Protein 7DPX (pdb70)

Nearest PDB structures (foldseek):
  7dpx-assembly1_A  TM=1.010E+00  e=1.966E-24  Homo sapiens
  6j02-assembly2_B  TM=1.003E+00  e=3.803E-20  Mus musculus
  7bzz-assembly2_D  TM=9.741E-01  e=6.476E-16  Mus musculus
  7c00-assembly1_A  TM=9.783E-01  e=1.011E-15  Homo sapiens
  1by2-assembly1_A  TM=9.652E-01  e=9.297E-14  Homo sapiens

Organism: Homo 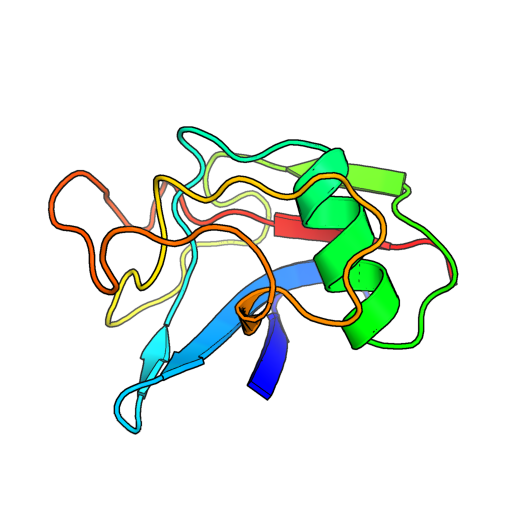sapiens (NCBI:txid9606)

Structure (mmCIF, N/CA/C/O backbone):
data_7DPX
#
_entry.id   7DPX
#
_cell.length_a   37.031
_cell.length_b   57.086
_cell.length_c   62.223
_cell.angle_alpha   90.000
_cell.angle_beta   90.000
_cell.angle_gamma   90.000
#
_symmetry.space_group_name_H-M   'P 21 21 21'
#
loop_
_entity.id
_entity.type
_entity.pdbx_description
1 polymer 'Macrophage scavenger receptor types I and II'
2 non-polymer 'CALCIUM ION'
3 water water
#
loop_
_atom_site.group_PDB
_atom_site.id
_atom_site.type_symbol
_atom_site.label_atom_id
_atom_site.label_alt_id
_atom_site.label_comp_id
_atom_site.label_asym_id
_atom_site.label_entity_id
_atom_site.label_seq_id
_atom_site.pdbx_PDB_ins_code
_atom_site.Cartn_x
_atom_site.Cartn_y
_atom_site.Cartn_z
_atom_site.occupancy
_atom_site.B_iso_or_equiv
_atom_site.auth_seq_id
_atom_site.auth_comp_id
_atom_site.auth_asym_id
_atom_site.auth_atom_id
_atom_site.pdbx_PDB_model_num
ATOM 1 N N . LYS A 1 11 ? 32.452 22.564 27.172 1.00 52.26 2 LYS A N 1
ATOM 2 C CA . LYS A 1 11 ? 32.399 22.408 25.724 1.00 48.25 2 LYS A CA 1
ATOM 3 C C . LYS A 1 11 ? 31.721 23.617 25.084 1.00 43.57 2 LYS A C 1
ATOM 4 O O . LYS A 1 11 ? 31.245 24.537 25.753 1.00 39.06 2 LYS A O 1
ATOM 10 N N . VAL A 1 12 ? 31.649 23.588 23.759 1.00 39.00 3 VAL A N 1
ATOM 11 C CA . VAL A 1 12 ? 31.023 24.667 23.010 1.00 35.23 3 VAL A CA 1
ATOM 12 C C . VAL A 1 12 ? 30.366 24.060 21.778 1.00 30.68 3 VAL A C 1
ATOM 13 O O . VAL A 1 12 ? 30.889 23.115 21.185 1.00 34.73 3 VAL A O 1
ATOM 17 N N . ARG A 1 13 ? 29.200 24.581 21.413 1.00 29.19 4 ARG A N 1
ATOM 18 C CA . ARG A 1 13 ? 28.507 24.128 20.217 1.00 32.89 4 ARG A CA 1
ATOM 19 C C . ARG A 1 13 ? 27.775 25.308 19.594 1.00 28.84 4 ARG A C 1
ATOM 20 O O . ARG A 1 13 ? 27.473 26.299 20.267 1.00 27.40 4 ARG A O 1
ATOM 28 N N . LEU A 1 14 ? 27.482 25.188 18.301 1.00 26.01 5 LEU A N 1
ATOM 29 C CA . LEU A 1 14 ? 26.691 26.171 17.573 1.00 26.40 5 LEU A CA 1
ATOM 30 C C . LEU A 1 14 ? 25.341 25.562 17.219 1.00 27.60 5 LEU A C 1
ATOM 31 O O . LEU A 1 14 ? 25.268 24.409 16.784 1.00 32.58 5 LEU A O 1
ATOM 36 N N . VAL A 1 15 ? 24.276 26.336 17.384 1.00 24.18 6 VAL A N 1
ATOM 37 C CA . VAL A 1 15 ? 22.922 25.825 17.198 1.00 27.55 6 VAL A CA 1
ATOM 38 C C . VAL A 1 15 ? 22.133 26.803 16.349 1.00 24.18 6 VAL A C 1
ATOM 39 O O . VAL A 1 15 ? 22.231 28.020 16.536 1.00 24.72 6 VAL A O 1
ATOM 43 N N . GLY A 1 16 ? 21.323 26.273 15.439 1.00 26.45 7 GLY A N 1
ATOM 44 C CA . GLY A 1 16 ? 20.401 27.093 14.684 1.00 27.27 7 GLY A CA 1
ATOM 45 C C . GLY A 1 16 ? 20.922 27.622 13.366 1.00 29.28 7 GLY A C 1
ATOM 46 O O . GLY A 1 16 ? 20.227 28.419 12.723 1.00 27.45 7 GLY A O 1
ATOM 47 N N . GLY A 1 17 ? 22.123 27.221 12.942 1.00 26.73 8 GLY A N 1
ATOM 48 C CA . GLY A 1 17 ? 22.692 27.774 11.727 1.00 28.00 8 GLY A CA 1
ATOM 49 C C . GLY A 1 17 ? 22.333 26.953 10.502 1.00 29.46 8 GLY A C 1
ATOM 50 O O . GLY A 1 17 ? 21.699 25.909 10.606 1.00 29.38 8 GLY A O 1
ATOM 51 N N . SER A 1 18 ? 22.750 27.450 9.328 1.00 29.57 9 SER A N 1
ATOM 52 C CA . SER A 1 18 ? 22.534 26.702 8.094 1.00 28.36 9 SER A CA 1
ATOM 53 C C . SER A 1 18 ? 23.484 25.520 7.961 1.00 30.73 9 SER A C 1
ATOM 54 O O . SER A 1 18 ? 23.296 24.682 7.065 1.00 29.71 9 SER A O 1
ATOM 57 N N . GLY A 1 19 ? 24.514 25.471 8.796 1.00 22.57 10 GLY A N 1
ATOM 58 C CA . GLY A 1 19 ? 25.435 24.367 8.900 1.00 26.82 10 GLY A CA 1
ATOM 59 C C . GLY A 1 19 ? 26.177 24.468 10.222 1.00 27.11 10 GLY A C 1
ATOM 60 O O . GLY A 1 19 ? 26.069 25.474 10.927 1.00 25.75 10 GLY A O 1
ATOM 61 N N . PRO A 1 20 ? 26.964 23.445 10.573 1.00 27.96 11 PRO A N 1
ATOM 62 C CA . PRO A 1 20 ? 27.712 23.485 11.849 1.00 25.76 11 PRO A CA 1
ATOM 63 C C . PRO A 1 20 ? 28.717 24.622 11.935 1.00 28.18 11 PRO A C 1
ATOM 64 O O . PRO A 1 20 ? 29.265 24.859 13.017 1.00 21.69 11 PRO A O 1
ATOM 68 N N . HIS A 1 21 ? 28.990 25.327 10.835 1.00 24.93 12 HIS A N 1
ATOM 69 C CA . HIS A 1 21 ? 29.970 26.409 10.864 1.00 24.11 12 HIS A CA 1
ATOM 70 C C . HIS A 1 21 ? 29.422 27.701 11.459 1.00 24.05 12 HIS A C 1
ATOM 71 O O . HIS A 1 21 ? 30.194 28.644 11.652 1.00 24.38 12 HIS A O 1
ATOM 78 N N . GLU A 1 22 ? 28.123 27.782 11.748 1.00 24.33 13 GLU A N 1
ATOM 79 C CA . GLU A 1 22 ? 27.544 29.008 12.285 1.00 22.31 13 GLU A CA 1
ATOM 80 C C . GLU A 1 22 ? 26.390 28.645 13.204 1.00 24.35 13 GLU A C 1
ATOM 81 O O . GLU A 1 22 ? 25.897 27.513 13.198 1.00 22.19 13 GLU A O 1
ATOM 87 N N . GLY A 1 23 ? 25.973 29.614 14.001 1.00 24.38 14 GLY A N 1
ATOM 88 C CA . GLY A 1 23 ? 24.809 29.437 14.846 1.00 24.47 14 GLY A CA 1
ATOM 89 C C . GLY A 1 23 ? 24.955 30.224 16.133 1.00 27.02 14 GLY A C 1
ATOM 90 O O . GLY A 1 23 ? 25.937 30.945 16.352 1.00 23.73 14 GLY A O 1
ATOM 91 N N . AR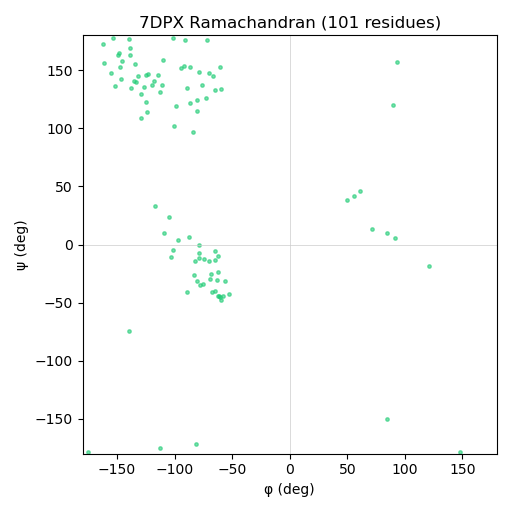G A 1 24 ? 23.929 30.085 16.974 1.00 23.91 15 ARG A N 1
ATOM 92 C CA . ARG A 1 24 ? 23.978 30.612 18.335 1.00 21.16 15 ARG A CA 1
ATOM 93 C C . ARG A 1 24 ? 25.050 29.876 19.129 1.00 20.90 15 ARG A C 1
ATOM 94 O O . ARG A 1 24 ? 25.113 28.644 19.101 1.00 22.37 15 ARG A O 1
ATOM 102 N N . VAL A 1 25 ? 25.895 30.623 19.840 1.00 20.39 16 VAL A N 1
ATOM 103 C CA . VAL A 1 25 ? 26.973 30.007 20.608 1.00 18.49 16 VAL A CA 1
ATOM 104 C C . VAL A 1 25 ? 26.411 29.489 21.925 1.00 23.86 16 VAL A C 1
ATOM 105 O O . VAL A 1 25 ? 25.801 30.239 22.702 1.00 23.00 16 VAL A O 1
ATOM 109 N N . GLU A 1 26 ? 26.618 28.204 22.188 1.00 23.36 17 GLU A N 1
ATOM 110 C CA . GLU A 1 26 ? 26.241 27.636 23.476 1.00 26.32 17 GLU A CA 1
ATOM 111 C C . GLU A 1 26 ? 27.459 27.004 24.133 1.00 28.88 17 GLU A C 1
ATOM 112 O O . GLU A 1 26 ? 28.336 26.452 23.457 1.00 27.43 17 GLU A O 1
ATOM 118 N N . ILE A 1 27 ? 27.497 27.080 25.463 1.00 27.66 18 ILE A N 1
ATOM 119 C CA . ILE A 1 27 ? 28.664 26.710 26.255 1.00 28.34 18 ILE A CA 1
ATOM 120 C C . ILE A 1 27 ? 28.216 25.865 27.443 1.00 32.74 18 ILE A C 1
ATOM 121 O O . ILE A 1 27 ? 27.166 26.125 28.049 1.00 26.82 18 ILE A O 1
ATOM 126 N N . LEU A 1 28 ? 29.005 24.843 27.763 1.00 31.95 19 LEU A N 1
ATOM 127 C CA . LEU A 1 28 ? 28.703 23.891 28.825 1.00 35.80 19 LEU A CA 1
ATOM 128 C C . LEU A 1 28 ? 29.484 24.290 30.070 1.00 35.58 19 LEU A C 1
ATOM 129 O O . LEU A 1 28 ? 30.715 24.330 30.035 1.00 37.48 19 LEU A O 1
ATOM 134 N N . HIS A 1 29 ? 28.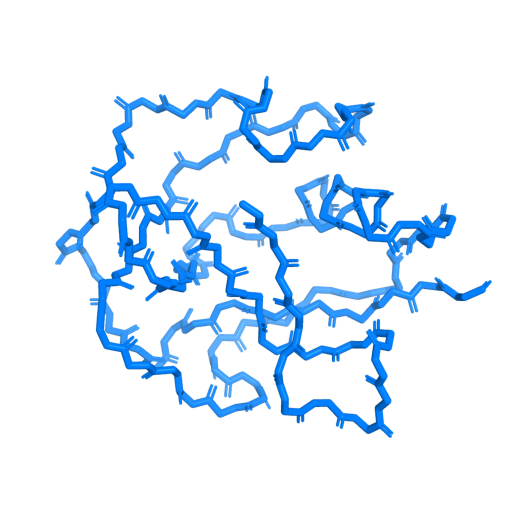776 24.587 31.157 1.00 35.73 20 HIS A N 1
ATOM 135 C CA . HIS A 1 29 ? 29.417 25.047 32.383 1.00 34.08 20 HIS A CA 1
ATOM 136 C C . HIS A 1 29 ? 28.516 24.722 33.567 1.00 37.07 20 HIS A C 1
ATOM 137 O O . HIS A 1 29 ? 27.287 24.750 33.449 1.00 36.31 20 HIS A O 1
ATOM 144 N N . SER A 1 30 ? 29.144 24.432 34.715 1.00 38.22 21 SER A N 1
ATOM 145 C CA . SER A 1 30 ? 28.415 24.048 35.930 1.00 34.98 21 SER A CA 1
ATOM 146 C C . SER A 1 30 ? 27.405 22.943 35.627 1.00 38.21 21 SER A C 1
ATOM 147 O O . SER A 1 30 ? 26.285 22.939 36.139 1.00 40.31 21 SER A O 1
ATOM 150 N N . GLY A 1 31 ? 27.795 22.014 34.752 1.00 39.43 22 GLY A N 1
ATOM 151 C CA . GLY A 1 31 ? 26.910 20.937 34.357 1.00 38.09 22 GLY A CA 1
ATOM 152 C C . GLY A 1 31 ? 25.746 21.324 33.469 1.00 42.14 22 GLY A C 1
ATOM 153 O O . GLY A 1 31 ? 24.833 20.511 33.292 1.00 43.83 22 GLY A O 1
ATOM 154 N N . GLN A 1 32 ? 25.743 22.528 32.888 1.00 41.72 23 GLN A N 1
ATOM 155 C CA . GLN A 1 32 ? 24.578 23.022 32.159 1.00 40.18 23 GLN A CA 1
ATOM 156 C C . GLN A 1 32 ? 24.982 23.713 30.859 1.00 39.83 23 GLN A C 1
ATOM 157 O O . GLN A 1 32 ? 25.905 24.537 30.851 1.00 35.83 23 GLN A O 1
ATOM 163 N N . TRP A 1 33 ? 24.272 23.391 29.772 1.00 37.04 24 TRP A N 1
ATOM 164 C CA . TRP A 1 33 ? 24.416 24.129 28.518 1.00 36.11 24 TRP A CA 1
ATOM 165 C C . TRP A 1 33 ? 23.766 25.502 28.632 1.00 33.91 24 TRP A C 1
ATOM 166 O O . TRP A 1 33 ? 22.591 25.615 28.996 1.00 35.43 24 TRP A O 1
ATOM 177 N N . GLY A 1 34 ? 24.536 26.549 28.324 1.00 28.13 25 GLY A N 1
ATOM 178 C CA . GLY A 1 34 ? 24.040 27.908 28.401 1.00 28.23 25 GLY A CA 1
ATOM 179 C C . GLY A 1 34 ? 24.524 28.745 27.228 1.00 29.38 25 GLY A C 1
ATOM 180 O O . GLY A 1 34 ? 25.308 28.286 26.395 1.00 27.63 25 GLY A O 1
ATOM 181 N N . THR A 1 35 ? 24.051 29.984 27.189 1.00 24.53 26 THR A N 1
ATOM 182 C CA . THR A 1 35 ? 24.314 30.870 26.068 1.00 23.68 26 THR A CA 1
ATOM 183 C C . THR A 1 35 ? 25.210 32.031 26.494 1.00 24.97 26 THR A C 1
ATOM 184 O O . THR A 1 35 ? 25.693 32.106 27.629 1.00 21.20 26 THR A O 1
ATOM 188 N N . ILE A 1 36 ? 25.417 32.951 25.553 1.00 21.38 27 ILE A N 1
ATOM 189 C CA . ILE A 1 36 ? 26.331 34.070 25.722 1.00 22.41 27 ILE A CA 1
ATOM 190 C C . ILE A 1 36 ? 25.590 35.343 25.355 1.00 23.51 27 ILE A C 1
ATOM 191 O O . ILE A 1 36 ? 24.986 35.433 24.280 1.00 21.73 27 ILE A O 1
ATOM 196 N N . CYS A 1 37 ? 25.657 36.329 26.238 1.00 20.61 28 CYS A N 1
ATOM 197 C CA . CYS A 1 37 ? 24.977 37.588 26.009 1.00 24.98 28 CYS A CA 1
ATOM 198 C C . CYS A 1 37 ? 25.777 38.444 25.043 1.00 22.69 28 CYS A C 1
ATOM 199 O O . CYS A 1 37 ? 27.005 38.392 25.020 1.00 22.11 28 CYS A O 1
ATOM 202 N N . ASP A 1 38 ? 25.076 39.254 24.258 1.00 21.98 29 ASP A N 1
ATOM 203 C CA . ASP A 1 38 ? 25.732 39.968 23.167 1.00 24.35 29 ASP A CA 1
ATOM 204 C C . ASP A 1 38 ? 26.331 41.311 23.583 1.00 25.54 29 ASP A C 1
ATOM 205 O O . ASP A 1 38 ? 26.818 42.035 22.715 1.00 25.54 29 ASP A O 1
ATOM 210 N N . ASP A 1 39 ? 26.324 41.650 24.880 1.00 24.76 30 ASP A N 1
ATOM 211 C CA . ASP A 1 39 ? 26.690 43.006 25.293 1.00 25.37 30 ASP A CA 1
ATOM 212 C C . ASP A 1 39 ? 28.127 43.347 24.912 1.00 27.62 30 ASP A C 1
ATOM 213 O O . ASP A 1 39 ? 28.402 44.452 24.430 1.00 27.65 30 ASP A O 1
ATOM 218 N N . ARG A 1 40 ? 29.064 42.426 25.141 1.00 24.38 31 ARG A N 1
ATOM 219 C CA . ARG A 1 40 ? 30.467 42.653 24.792 1.00 28.71 31 ARG A CA 1
ATOM 220 C C . ARG A 1 40 ? 30.955 41.654 23.738 1.00 29.59 31 ARG A C 1
ATOM 221 O O . ARG A 1 40 ? 32.127 41.276 23.716 1.00 28.94 31 ARG A O 1
ATOM 229 N N . TRP A 1 41 ? 30.066 41.242 22.842 1.00 30.21 32 TRP A N 1
ATOM 230 C CA . TRP A 1 41 ? 30.354 40.216 21.846 1.00 24.45 32 TRP A CA 1
ATOM 231 C C . TRP A 1 41 ? 30.980 40.860 20.613 1.00 28.58 32 TRP A C 1
ATOM 232 O O . TRP A 1 41 ? 30.373 41.743 20.000 1.00 30.68 32 TRP A O 1
ATOM 243 N N . GLU A 1 42 ? 32.183 40.421 20.243 1.00 28.89 33 GLU A N 1
ATOM 244 C CA . GLU A 1 42 ? 32.866 41.001 19.091 1.00 29.81 33 GLU A CA 1
ATOM 245 C C . GLU A 1 42 ? 33.826 39.980 18.486 1.00 31.68 33 GLU A C 1
ATOM 246 O O . GLU A 1 42 ? 33.993 38.868 18.994 1.00 27.36 33 GLU A O 1
ATOM 252 N N . VAL A 1 43 ? 34.476 40.384 17.385 1.00 33.33 34 VAL A N 1
ATOM 253 C CA . VAL A 1 43 ? 35.166 39.426 16.527 1.00 30.38 34 VAL A CA 1
ATOM 254 C C . VAL A 1 43 ? 36.308 38.725 17.256 1.00 32.00 34 VAL A C 1
ATOM 255 O O . VAL A 1 43 ? 36.623 37.565 16.955 1.00 32.45 34 VAL A O 1
ATOM 259 N N . ARG A 1 44 ? 36.943 39.390 18.226 1.00 33.38 35 ARG A N 1
ATOM 260 C CA . ARG A 1 44 ? 38.051 38.742 18.923 1.00 32.88 35 ARG A CA 1
ATOM 261 C C . ARG A 1 44 ? 37.593 37.473 19.629 1.00 31.75 35 ARG A C 1
ATOM 262 O O . ARG A 1 44 ? 38.255 36.433 19.542 1.00 30.80 35 ARG A O 1
ATOM 270 N N . VAL A 1 45 ? 36.460 37.532 20.332 1.00 30.18 36 VAL A N 1
ATOM 271 C CA . VAL A 1 45 ? 35.996 36.323 21.004 1.00 26.21 36 VAL A CA 1
ATOM 272 C C . VAL A 1 45 ? 35.339 35.370 19.999 1.00 23.26 36 VAL A C 1
ATOM 273 O O . VAL A 1 45 ? 35.483 34.151 20.118 1.00 25.65 36 VAL A O 1
ATOM 277 N N . GLY A 1 46 ? 34.646 35.896 18.986 1.00 27.67 37 GLY A N 1
ATOM 278 C CA . GLY A 1 46 ? 34.218 35.046 17.872 1.00 28.11 37 GLY A CA 1
ATOM 279 C C . GLY A 1 46 ? 35.368 34.262 17.261 1.00 31.05 37 GLY A C 1
ATOM 280 O O . GLY A 1 46 ? 35.234 33.070 16.963 1.00 32.40 37 GLY A O 1
ATOM 281 N N . GLN A 1 47 ? 36.524 34.915 17.086 1.00 28.61 38 GLN A N 1
ATOM 282 C CA . GLN A 1 47 ? 37.703 34.217 16.577 1.00 27.75 38 GLN A CA 1
ATOM 283 C C . GLN A 1 47 ? 38.077 33.039 17.464 1.00 31.65 38 GLN A C 1
ATOM 284 O O . GLN A 1 47 ? 38.375 31.946 16.970 1.00 30.26 38 GLN A O 1
ATOM 290 N N . VAL A 1 48 ? 38.059 33.243 18.782 1.00 28.65 39 VAL A N 1
ATOM 291 C CA . VAL A 1 48 ? 38.421 32.187 19.716 1.00 28.56 39 VAL A CA 1
ATOM 292 C C . VAL A 1 48 ? 37.392 31.067 19.692 1.00 28.10 39 VAL A C 1
ATOM 293 O O . VAL A 1 48 ? 37.735 29.881 19.805 1.00 29.90 39 VAL A O 1
ATOM 297 N N . VAL A 1 49 ? 36.110 31.421 19.614 1.00 26.21 40 VAL A N 1
ATOM 298 C CA . VAL A 1 49 ? 35.080 30.393 19.558 1.00 25.09 40 VAL A CA 1
ATOM 299 C C . VAL A 1 49 ? 35.261 29.557 18.295 1.00 25.38 40 VAL A C 1
ATOM 300 O O . VAL A 1 49 ? 35.221 28.322 18.334 1.00 26.99 40 VAL A O 1
ATOM 304 N N . CYS A 1 50 ? 35.506 30.217 17.169 1.00 25.57 41 CYS A N 1
ATOM 305 C CA . CYS A 1 50 ? 35.637 29.484 15.909 1.00 28.03 41 CYS A CA 1
ATOM 306 C C . CYS A 1 50 ? 36.861 28.566 15.926 1.00 33.19 41 CYS A C 1
ATOM 307 O O . CYS A 1 50 ? 36.785 27.416 15.479 1.00 36.89 41 CYS A O 1
ATOM 310 N N . ARG A 1 51 ? 37.984 29.034 16.488 1.00 37.77 42 ARG A N 1
ATOM 311 C CA . ARG A 1 51 ? 39.163 28.176 16.621 1.00 34.41 42 ARG A CA 1
ATOM 312 C C . ARG A 1 51 ? 38.859 26.945 17.466 1.00 34.98 42 ARG A C 1
ATOM 313 O O . ARG A 1 51 ? 39.195 25.819 17.085 1.00 39.86 42 ARG A O 1
ATOM 321 N N . SER A 1 52 ? 38.218 27.135 18.622 1.00 35.58 43 SER A N 1
ATOM 322 C CA . SER A 1 52 ? 37.913 26.012 19.501 1.00 33.57 43 SER A CA 1
ATOM 323 C C . SER A 1 52 ? 36.940 25.025 18.877 1.00 34.02 43 SER A C 1
ATOM 324 O O . SER A 1 52 ? 36.745 23.933 19.429 1.00 33.66 43 SER A O 1
ATOM 327 N N . LEU A 1 53 ? 36.292 25.394 17.780 1.00 33.33 44 LEU A N 1
ATOM 328 C CA . LEU A 1 53 ? 35.435 24.482 17.037 1.00 35.06 44 LEU A CA 1
ATOM 329 C C . LEU A 1 53 ? 36.147 23.850 15.848 1.00 39.57 44 LEU A C 1
ATOM 330 O O . LEU A 1 53 ? 35.515 23.116 15.085 1.00 36.75 44 LEU A O 1
ATOM 335 N N . GLY A 1 54 ? 37.437 24.119 15.672 1.00 37.40 45 GLY A N 1
ATOM 336 C CA . GLY A 1 54 ? 38.184 23.568 14.567 1.00 38.00 45 GLY A CA 1
ATOM 337 C C . GLY A 1 54 ? 38.085 24.337 13.272 1.00 38.63 45 GLY A C 1
ATOM 338 O O . GLY A 1 54 ? 38.538 23.834 12.239 1.00 44.50 45 GLY A O 1
ATOM 339 N N . TYR A 1 55 ? 37.525 25.489 13.287 1.00 35.27 46 TYR A N 1
ATOM 340 C CA . TYR A 1 55 ? 37.505 26.302 12.084 1.00 34.78 46 TYR A CA 1
ATOM 341 C C . TYR A 1 55 ? 38.676 27.274 12.083 1.00 37.94 46 TYR A C 1
ATOM 342 O O . TYR A 1 55 ? 39.178 27.652 13.145 1.00 40.24 46 TYR A O 1
ATOM 351 N N . PRO A 1 56 ? 39.147 27.666 10.900 1.00 39.76 47 PRO A N 1
ATOM 352 C CA . PRO A 1 56 ? 40.339 28.519 10.827 1.00 40.68 47 PRO A CA 1
ATOM 353 C C . PRO A 1 56 ? 40.098 29.992 11.115 1.00 40.84 47 PRO A C 1
ATOM 354 O O . PRO A 1 56 ? 41.080 30.725 11.279 1.00 44.08 47 PRO A O 1
ATOM 358 N N . GLY A 1 57 ? 38.857 30.464 11.180 1.00 36.51 48 GLY A N 1
ATOM 359 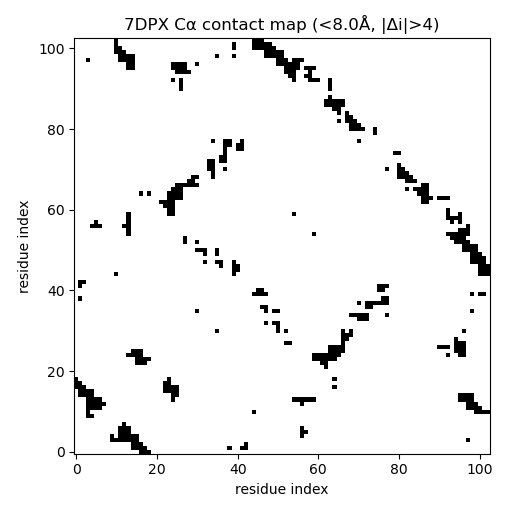C CA . GLY A 1 57 ? 38.650 31.874 11.460 1.00 34.82 48 GLY A CA 1
ATOM 360 C C . GLY A 1 57 ? 37.182 32.205 11.605 1.00 34.29 48 GLY A C 1
ATOM 361 O O . GLY A 1 57 ? 36.311 31.337 11.505 1.00 34.40 48 GLY A O 1
ATOM 362 N N . VAL A 1 58 ? 36.915 33.491 11.833 1.00 31.77 49 VAL A N 1
ATOM 363 C CA . VAL A 1 58 ? 35.562 33.996 12.022 1.00 30.89 49 VAL A CA 1
ATOM 364 C C . VAL A 1 58 ? 35.203 34.889 10.845 1.00 31.87 49 VAL A C 1
ATOM 365 O O . VAL A 1 58 ? 35.979 35.770 10.455 1.00 32.62 49 VAL A O 1
ATOM 369 N N . GLN A 1 59 ? 34.025 34.656 10.275 1.00 29.15 50 GLN A N 1
ATOM 370 C CA . GLN A 1 59 ? 33.533 35.514 9.210 1.00 29.52 50 GLN A CA 1
ATOM 371 C C . GLN A 1 59 ? 32.739 36.689 9.753 1.00 32.93 50 GLN A C 1
ATOM 372 O O . GLN A 1 59 ? 32.860 37.807 9.244 1.00 33.52 50 GLN A O 1
ATOM 378 N N . ALA A 1 60 ? 31.909 36.455 10.766 1.00 29.15 51 ALA A N 1
ATOM 379 C CA . ALA A 1 60 ? 31.064 37.506 11.309 1.00 25.46 51 ALA A CA 1
ATOM 380 C C . ALA A 1 60 ? 30.598 37.093 12.698 1.00 25.16 51 ALA A C 1
ATOM 381 O O . ALA A 1 60 ? 30.561 35.906 13.027 1.00 25.75 51 ALA A O 1
ATOM 383 N N . VAL A 1 61 ? 30.260 38.091 13.510 1.00 26.19 52 VAL A N 1
ATOM 384 C CA . VAL A 1 61 ? 29.605 37.890 14.801 1.00 23.40 52 VAL A CA 1
ATOM 385 C C . VAL A 1 61 ? 28.218 38.498 14.689 1.00 26.20 52 VAL A C 1
ATOM 386 O O . VAL A 1 61 ? 28.010 39.484 13.971 1.00 25.58 52 VAL A O 1
ATOM 390 N N . HIS A 1 62 ? 27.253 37.885 15.372 1.00 22.81 53 HIS A N 1
ATOM 391 C CA . HIS A 1 62 ? 25.860 38.296 15.279 1.00 22.30 53 HIS A CA 1
ATOM 392 C C . HIS A 1 62 ? 25.309 38.559 16.672 1.00 27.71 53 HIS A C 1
ATOM 393 O O . HIS A 1 62 ? 25.535 37.762 17.587 1.00 23.15 53 HIS A O 1
ATOM 400 N N . LYS A 1 63 ? 24.586 39.662 16.831 1.00 24.32 54 LYS A N 1
ATOM 401 C CA . LYS A 1 63 ? 23.952 39.980 18.100 1.00 29.58 54 LYS A CA 1
ATOM 402 C C . LYS A 1 63 ? 22.465 39.629 18.047 1.00 29.20 54 LYS A C 1
ATOM 403 O O . LYS A 1 63 ? 21.938 39.160 17.035 1.00 27.55 54 LYS A O 1
ATOM 409 N N . ALA A 1 64 ? 21.792 39.833 19.179 1.00 28.69 55 ALA A N 1
ATOM 410 C CA . ALA A 1 64 ? 20.331 39.907 19.243 1.00 28.78 55 ALA A CA 1
ATOM 411 C C . ALA A 1 64 ? 19.642 38.625 18.779 1.00 30.42 55 ALA A C 1
ATOM 412 O O . ALA A 1 64 ? 18.663 38.674 18.033 1.00 34.53 55 ALA A O 1
ATOM 414 N N . ALA A 1 65 ? 20.130 37.471 19.243 1.00 23.66 56 ALA A N 1
ATOM 415 C CA . ALA A 1 65 ? 19.467 36.189 18.993 1.00 26.88 56 ALA A CA 1
ATOM 416 C C . ALA A 1 65 ? 19.262 35.946 17.492 1.00 32.24 56 ALA A C 1
ATOM 417 O O . ALA A 1 65 ? 18.222 35.445 17.057 1.00 28.18 56 ALA A O 1
ATOM 419 N N . HIS A 1 66 ? 20.291 36.280 16.706 1.00 28.37 57 HIS A N 1
ATOM 420 C CA . HIS A 1 66 ? 20.229 36.214 15.243 1.00 30.31 57 HIS A CA 1
ATOM 421 C C . HIS A 1 66 ? 19.861 34.826 14.738 1.00 31.37 57 HIS A C 1
ATOM 422 O O . HIS A 1 66 ? 19.245 34.691 13.669 1.00 32.96 57 HIS A O 1
ATOM 429 N N . PHE A 1 67 ? 20.252 33.783 15.465 1.00 26.57 58 PHE A N 1
ATOM 430 C CA . PHE A 1 67 ? 19.889 32.416 15.128 1.00 28.62 58 PHE A CA 1
ATOM 431 C C . PHE A 1 67 ? 18.809 31.876 16.058 1.00 33.82 58 PHE A C 1
ATOM 432 O O . PHE A 1 67 ? 18.682 30.657 16.219 1.00 34.51 58 PHE A O 1
ATOM 440 N N . GLY A 1 68 ? 18.031 32.758 16.670 1.00 31.72 59 GLY A N 1
ATOM 441 C CA . GLY A 1 68 ? 17.010 32.352 17.610 1.00 31.17 59 GLY A CA 1
ATOM 442 C C . GLY A 1 68 ? 17.505 32.358 19.048 1.00 34.82 59 GLY A C 1
ATOM 443 O O . GLY A 1 68 ? 18.696 32.243 19.336 1.00 27.79 59 GLY A O 1
ATOM 444 N N . GLN A 1 69 ? 16.551 32.465 19.967 1.00 31.60 60 GLN A N 1
ATOM 445 C CA . GLN A 1 69 ? 16.864 32.474 21.386 1.00 31.78 60 GLN A CA 1
ATOM 446 C C . GLN A 1 69 ? 17.200 31.076 21.893 1.00 30.97 60 GLN A C 1
ATOM 447 O O . GLN A 1 69 ? 16.541 30.097 21.539 1.00 31.10 60 GLN A O 1
ATOM 453 N N . GLY A 1 70 ? 18.237 30.987 22.726 1.00 27.36 61 GLY A N 1
ATOM 454 C CA . GLY A 1 70 ? 18.489 29.792 23.501 1.00 28.39 61 GLY A CA 1
ATOM 455 C C . GLY A 1 70 ? 17.625 29.766 24.753 1.00 30.96 61 GLY A C 1
ATOM 456 O O . GLY A 1 70 ? 16.730 30.592 24.946 1.00 30.75 61 GLY A O 1
ATOM 457 N N . THR A 1 71 ? 17.908 28.796 25.626 1.00 31.97 62 THR A N 1
ATOM 458 C CA . THR A 1 71 ? 17.182 28.665 26.888 1.00 35.52 62 THR A CA 1
ATOM 459 C C . THR A 1 71 ? 18.147 28.324 28.016 1.00 32.88 62 THR A C 1
ATOM 460 O O . THR A 1 71 ? 19.276 27.882 27.790 1.00 35.64 62 THR A O 1
ATOM 464 N N . GLY A 1 72 ? 17.685 28.522 29.246 1.00 36.20 63 GLY A N 1
ATOM 465 C CA . GLY A 1 72 ? 18.475 28.171 30.400 1.00 33.71 63 GLY A CA 1
ATOM 466 C C . GLY A 1 72 ? 19.454 29.258 30.798 1.00 32.56 63 GLY A C 1
ATOM 467 O O . GLY A 1 72 ? 19.204 30.453 30.605 1.00 32.35 63 GLY A O 1
ATOM 468 N N . PRO A 1 73 ? 20.580 28.865 31.389 1.00 27.48 64 PRO A N 1
ATOM 469 C CA . PRO A 1 73 ? 21.523 29.863 31.908 1.00 31.75 64 PRO A CA 1
ATOM 470 C C . PRO A 1 73 ? 22.157 30.670 30.782 1.00 30.95 64 PRO A C 1
ATOM 471 O O . PRO A 1 73 ? 22.388 30.165 29.683 1.00 25.63 64 PRO A O 1
ATOM 475 N N . ILE A 1 74 ? 22.402 31.946 31.060 1.00 29.35 65 ILE A N 1
ATOM 476 C CA . ILE A 1 74 ? 23.234 32.797 30.214 1.00 27.40 65 ILE A CA 1
ATOM 477 C C . ILE A 1 74 ? 24.594 32.858 30.905 1.00 27.60 65 ILE A C 1
ATOM 478 O O . ILE A 1 74 ? 24.768 33.566 31.902 1.00 29.40 65 ILE A O 1
ATOM 483 N N . TRP A 1 75 ? 25.562 32.093 30.401 1.00 24.16 66 TRP A N 1
ATOM 484 C CA . TRP A 1 75 ? 26.770 31.855 31.189 1.00 22.98 66 TRP A CA 1
ATOM 485 C C . TRP A 1 75 ? 27.770 32.999 31.121 1.00 25.42 66 TRP A C 1
ATOM 486 O O . TRP A 1 75 ? 28.507 33.224 32.087 1.00 25.46 66 TRP A O 1
ATOM 497 N N . LEU A 1 76 ? 27.837 33.718 30.006 1.00 26.04 67 LEU A N 1
ATOM 498 C CA . LEU A 1 76 ? 28.894 34.691 29.816 1.00 21.10 67 LEU A CA 1
ATOM 499 C C . LEU A 1 76 ? 28.315 36.006 29.331 1.00 27.43 67 LEU A C 1
ATOM 500 O O . LEU A 1 76 ? 27.332 36.045 28.584 1.00 25.31 67 LEU A O 1
ATOM 505 N N . ASN A 1 77 ? 28.941 37.085 29.783 1.00 28.63 68 ASN A N 1
ATOM 506 C CA . ASN A 1 77 ? 28.589 38.416 29.332 1.00 28.36 68 ASN A CA 1
ATOM 507 C C . ASN A 1 77 ? 29.870 39.216 29.132 1.00 33.07 68 ASN A C 1
ATOM 508 O O . ASN A 1 77 ? 30.302 39.442 27.997 1.00 28.02 68 ASN A O 1
ATOM 513 N N . GLU A 1 78 ? 30.502 39.627 30.223 1.00 28.62 69 GLU A N 1
ATOM 514 C CA . GLU A 1 78 ? 31.755 40.369 30.135 1.00 34.86 69 GLU A CA 1
ATOM 515 C C . GLU A 1 78 ? 32.881 39.346 30.005 1.00 33.47 69 GLU A C 1
ATOM 516 O O . GLU A 1 78 ? 33.321 38.748 30.987 1.00 31.82 69 GLU A O 1
ATOM 522 N N . VAL A 1 79 ? 33.289 39.103 28.764 1.00 26.34 70 VAL A N 1
ATOM 523 C CA . VAL A 1 79 ? 34.398 38.228 28.403 1.00 30.77 70 VAL A CA 1
ATOM 524 C C . VAL A 1 79 ? 35.407 39.088 27.664 1.00 29.94 70 VAL A C 1
ATOM 525 O O . VAL A 1 79 ? 35.020 39.891 26.808 1.00 37.34 70 VAL A O 1
ATOM 529 N N . PHE A 1 80 ? 36.693 38.915 27.961 1.00 27.68 71 PHE A N 1
ATOM 530 C CA . PHE A 1 80 ? 37.726 39.562 27.160 1.00 29.91 71 PHE A CA 1
ATOM 531 C C . PHE A 1 80 ? 38.703 38.516 26.651 1.00 30.83 71 PHE A C 1
ATOM 532 O O . PHE A 1 80 ? 39.300 37.780 27.441 1.00 29.89 71 PHE A O 1
ATOM 540 N N . CYS A 1 81 ? 38.856 38.461 25.334 1.00 30.63 72 CYS A N 1
ATOM 541 C CA . CYS A 1 81 ? 39.825 37.615 24.659 1.00 32.15 72 CYS A CA 1
ATOM 542 C C . CYS A 1 81 ? 40.796 38.501 23.903 1.00 33.10 72 CYS A C 1
ATOM 543 O O . CYS A 1 81 ? 40.386 39.493 23.291 1.00 36.04 72 CYS A O 1
ATOM 546 N N . PHE A 1 82 ? 42.079 38.134 23.920 1.00 33.21 73 PHE A N 1
ATOM 547 C CA . PHE A 1 82 ? 43.006 38.783 22.994 1.00 40.80 73 PHE A CA 1
ATOM 548 C C . PHE A 1 82 ? 42.719 38.373 21.556 1.00 38.93 73 PHE A C 1
ATOM 549 O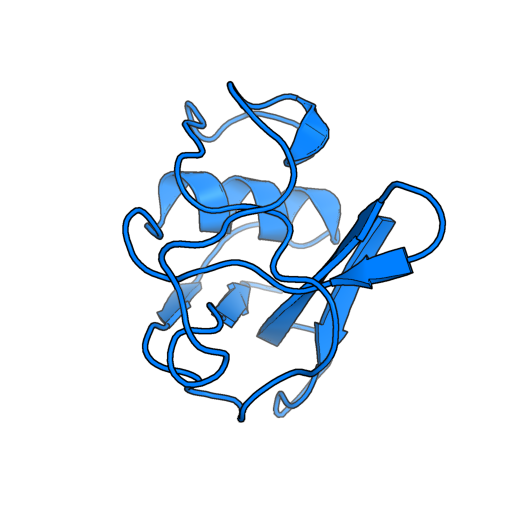 O . PHE A 1 82 ? 42.934 39.161 20.629 1.00 40.82 73 PHE A O 1
ATOM 557 N N . GLY A 1 83 ? 42.201 37.168 21.355 1.00 36.55 74 GLY A N 1
ATOM 558 C CA . GLY A 1 83 ? 41.877 36.660 20.036 1.00 41.52 74 GLY A CA 1
ATOM 559 C C . GLY A 1 83 ? 42.609 35.389 19.669 1.00 43.68 74 GLY A C 1
ATOM 560 O O . GLY A 1 83 ? 42.170 34.673 18.751 1.00 39.67 74 GLY A O 1
ATOM 561 N N . ARG A 1 84 ? 43.702 35.076 20.363 1.00 40.90 75 ARG A N 1
ATOM 562 C CA . ARG A 1 84 ? 44.540 33.934 20.030 1.00 42.42 75 ARG A CA 1
ATOM 563 C C . ARG A 1 84 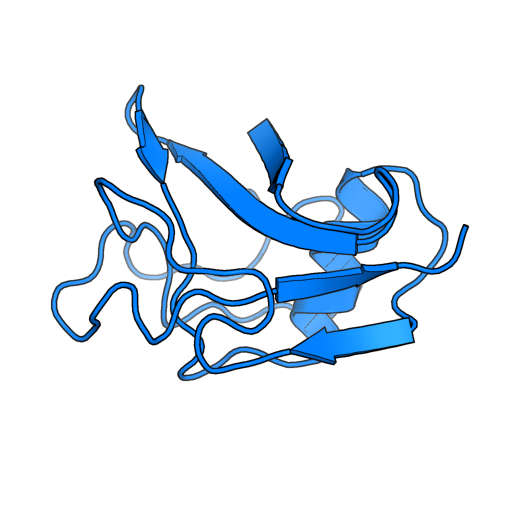? 44.289 32.736 20.930 1.00 42.65 75 ARG A C 1
ATOM 564 O O . ARG A 1 84 ? 44.858 31.667 20.685 1.00 39.94 75 ARG A O 1
ATOM 572 N N . GLU A 1 85 ? 43.443 32.882 21.951 1.00 37.38 76 GLU A N 1
ATOM 573 C CA . GLU A 1 85 ? 43.216 31.797 22.892 1.00 36.40 76 GLU A CA 1
ATOM 574 C C . GLU A 1 85 ? 42.650 30.564 22.192 1.00 35.45 76 GLU A C 1
ATOM 575 O O . GLU A 1 85 ? 41.979 30.652 21.160 1.00 37.37 76 GLU A O 1
ATOM 581 N N . SER A 1 86 ? 42.935 29.400 22.776 1.00 37.80 77 SER A N 1
ATOM 582 C CA . SER A 1 86 ? 42.485 28.131 22.225 1.00 41.56 77 SER A CA 1
ATOM 583 C C . SER A 1 86 ? 41.001 27.894 22.466 1.00 40.70 77 SER A C 1
ATOM 584 O O . SER A 1 86 ? 40.335 27.272 21.630 1.00 37.11 77 SER A O 1
ATOM 587 N N . SER A 1 87 ? 40.470 28.364 23.597 1.00 37.00 78 SER A N 1
ATOM 588 C CA . SER A 1 87 ? 39.054 28.213 23.906 1.00 33.18 78 SER A CA 1
ATOM 589 C C . SER A 1 87 ? 38.604 29.401 24.748 1.00 39.59 78 SER A C 1
ATOM 590 O O . SER A 1 87 ? 39.424 30.128 25.318 1.00 34.90 78 SER A O 1
ATOM 593 N N . ILE A 1 88 ? 37.279 29.592 24.825 1.00 32.40 79 ILE A N 1
ATOM 594 C CA . ILE A 1 88 ? 36.752 30.777 25.499 1.00 31.84 79 ILE A CA 1
ATOM 595 C C . ILE A 1 88 ? 37.012 30.703 26.997 1.00 32.67 79 ILE A C 1
ATOM 596 O O . ILE A 1 88 ? 37.103 31.736 27.666 1.00 33.54 79 ILE A O 1
ATOM 601 N N . GLU A 1 89 ? 37.156 29.495 27.548 1.00 34.38 80 GLU A N 1
ATOM 602 C CA . GLU A 1 89 ? 37.510 29.352 28.955 1.00 37.93 80 GLU A CA 1
ATOM 603 C C . GLU A 1 89 ? 38.876 29.949 29.266 1.00 37.48 80 GLU A C 1
ATOM 604 O O . GLU A 1 89 ? 39.133 30.316 30.415 1.00 35.49 80 GLU A O 1
ATOM 610 N N . GLU A 1 90 ? 39.753 30.068 28.269 1.00 35.10 81 GLU A N 1
ATOM 611 C CA . GLU A 1 90 ? 41.069 30.650 28.483 1.00 35.83 81 GLU A CA 1
ATOM 612 C C . GLU A 1 90 ? 41.068 32.174 28.463 1.00 37.98 81 GLU A C 1
ATOM 613 O O . GLU A 1 90 ? 42.069 32.779 28.866 1.00 34.25 81 GLU A O 1
ATOM 619 N N . CYS A 1 91 ? 40.000 32.806 27.976 1.00 35.52 82 CYS A N 1
ATOM 620 C CA . CYS A 1 91 ? 39.901 34.257 27.978 1.00 30.29 82 CYS A CA 1
ATOM 621 C C . CYS A 1 91 ? 39.683 34.769 29.400 1.00 26.13 82 CYS A C 1
ATOM 622 O O . CYS A 1 91 ? 39.525 34.000 30.348 1.00 28.91 82 CYS A O 1
ATOM 625 N N . LYS A 1 92 ? 39.663 36.091 29.546 1.00 29.16 83 LYS A N 1
ATOM 626 C CA . LYS A 1 92 ? 39.450 36.729 30.849 1.00 27.82 83 LYS A CA 1
ATOM 627 C C . LYS A 1 92 ? 37.956 36.739 31.159 1.00 26.30 83 LYS A C 1
ATOM 628 O O . LYS A 1 92 ? 37.180 37.405 30.469 1.00 27.17 83 LYS A O 1
ATOM 634 N N . ILE A 1 93 ? 37.559 36.011 32.198 1.00 25.87 84 ILE A N 1
ATOM 635 C CA . ILE A 1 93 ? 36.164 35.861 32.604 1.00 28.78 84 ILE A CA 1
ATOM 636 C C . ILE A 1 93 ? 36.077 36.175 34.095 1.00 31.90 84 ILE A C 1
ATOM 637 O O . ILE A 1 93 ? 36.555 35.395 34.926 1.00 30.38 84 ILE A O 1
ATOM 642 N N . ARG A 1 94 ? 35.474 37.309 34.440 1.00 28.27 85 ARG A N 1
ATOM 643 C CA . ARG A 1 94 ? 35.427 37.662 35.857 1.00 34.83 85 ARG A CA 1
ATOM 644 C C . ARG A 1 94 ? 34.284 36.986 36.596 1.00 34.09 85 ARG A C 1
ATOM 645 O O . ARG A 1 94 ? 34.407 36.749 37.802 1.00 36.60 85 ARG A O 1
ATOM 653 N N . GLN A 1 95 ? 33.197 36.635 35.910 1.00 28.65 86 GLN A N 1
ATOM 654 C CA . GLN A 1 95 ? 32.138 35.870 36.549 1.00 34.24 86 GLN A CA 1
ATOM 655 C C . GLN A 1 95 ? 31.407 35.015 35.519 1.00 31.70 86 GLN A C 1
ATOM 656 O O . GLN A 1 95 ? 31.121 35.474 34.412 1.00 31.35 86 GLN A O 1
ATOM 662 N N . TRP A 1 96 ? 31.131 33.764 35.884 1.00 25.24 87 TRP A N 1
ATOM 663 C CA . TRP A 1 96 ? 30.246 32.906 35.116 1.00 26.34 87 TRP A CA 1
ATOM 664 C C . TRP A 1 96 ? 28.807 33.073 35.596 1.00 29.13 87 TRP A C 1
ATOM 665 O O . TRP A 1 96 ? 28.541 33.099 36.801 1.00 27.34 87 TRP A O 1
ATOM 676 N N . GLY A 1 97 ? 27.881 33.194 34.643 1.00 23.56 88 GLY A N 1
ATOM 677 C CA . GLY A 1 97 ? 26.467 33.339 34.948 1.00 26.43 88 GLY A CA 1
ATOM 678 C C . GLY A 1 97 ? 26.073 34.788 35.099 1.00 29.37 88 GLY A C 1
ATOM 679 O O . GLY A 1 97 ? 26.621 35.476 35.956 1.00 31.75 88 GLY A O 1
ATOM 680 N N . THR A 1 98 ? 25.151 35.282 34.277 1.00 26.74 89 THR A N 1
ATOM 681 C CA . THR A 1 98 ? 24.856 36.706 34.247 1.00 29.33 89 THR A CA 1
ATOM 682 C C . THR A 1 98 ? 23.373 36.949 34.487 1.00 32.97 89 THR A C 1
ATOM 683 O O . THR A 1 98 ? 22.512 36.156 34.086 1.00 32.23 89 THR A O 1
ATOM 687 N N . ARG A 1 99 ? 23.096 38.062 35.157 1.00 32.26 90 ARG A N 1
ATOM 688 C CA . ARG A 1 99 ? 21.743 38.517 35.408 1.00 35.18 90 ARG A CA 1
ATOM 689 C C . ARG A 1 99 ? 21.327 39.655 34.499 1.00 33.13 90 ARG A C 1
ATOM 690 O O . ARG A 1 99 ? 20.148 40.014 34.487 1.00 34.05 90 ARG A O 1
ATOM 698 N N . ALA A 1 100 ? 22.258 40.244 33.759 1.00 28.61 91 ALA A N 1
ATOM 699 C CA . ALA A 1 100 ? 21.975 41.459 33.009 1.00 28.92 91 ALA A CA 1
ATOM 700 C C . ALA A 1 100 ? 21.23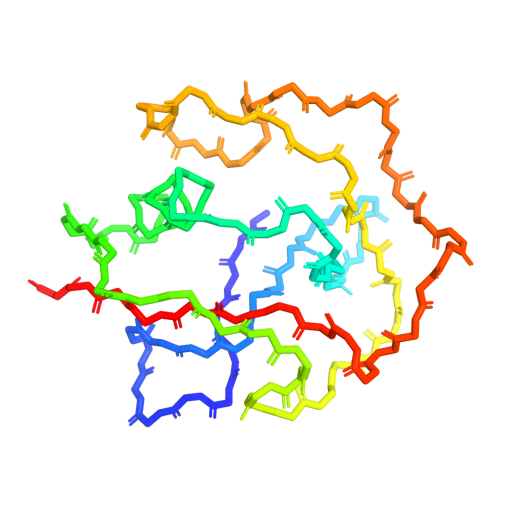1 41.224 31.701 1.00 27.90 91 ALA A C 1
ATOM 701 O O . ALA A 1 100 ? 20.923 42.201 31.001 1.00 31.87 91 ALA A O 1
ATOM 703 N N . CYS A 1 101 ? 20.912 39.985 31.341 1.00 27.56 92 CYS A N 1
ATOM 704 C CA . CYS A 1 101 ? 20.610 39.708 29.946 1.00 27.46 92 CYS A CA 1
ATOM 705 C C . CYS A 1 101 ? 19.364 38.852 29.777 1.00 27.32 92 CYS A C 1
ATOM 706 O O . CYS A 1 101 ? 18.976 38.076 30.657 1.00 24.73 92 CYS A O 1
ATOM 709 N N . SER A 1 102 ? 18.754 38.998 28.606 1.00 27.83 93 SER A N 1
ATOM 710 C CA . SER A 1 102 ? 17.668 38.146 28.149 1.00 29.66 93 SER A CA 1
ATOM 711 C C . SER A 1 102 ? 18.152 37.277 26.997 1.00 29.37 93 SER A C 1
ATOM 712 O O . SER A 1 102 ? 19.142 37.592 26.328 1.00 26.05 93 SER A O 1
ATOM 715 N N . HIS A 1 103 ? 17.436 36.172 26.765 1.00 26.80 94 HIS A N 1
ATOM 716 C CA . HIS A 1 103 ? 17.842 35.274 25.694 1.00 28.67 94 HIS A CA 1
ATOM 717 C C . HIS A 1 103 ? 17.616 35.884 24.322 1.00 29.03 94 HIS A C 1
ATOM 718 O O . HIS A 1 103 ? 18.145 35.359 23.336 1.00 28.93 94 HIS A O 1
ATOM 725 N N . SER A 1 104 ? 16.849 36.974 24.234 1.00 29.62 95 SER A N 1
ATOM 726 C CA . SER A 1 104 ? 16.794 37.738 22.993 1.00 29.90 95 SER A CA 1
ATOM 727 C C . SER A 1 104 ? 18.132 38.377 22.656 1.00 28.11 95 SER A C 1
ATOM 728 O O . SER A 1 104 ? 18.256 38.989 21.591 1.00 27.89 95 SER A O 1
ATOM 731 N N . GLU A 1 105 ? 19.121 38.268 23.539 1.00 26.08 96 GLU A N 1
ATOM 732 C CA . GLU A 1 105 ? 20.449 38.818 23.316 1.00 26.65 96 GLU A CA 1
ATOM 733 C C . GLU A 1 105 ? 21.488 37.734 23.077 1.00 24.75 96 GLU A C 1
ATOM 734 O O . GLU A 1 105 ? 22.687 38.028 23.082 1.00 22.53 96 GLU A O 1
ATOM 740 N N . ASP A 1 106 ? 21.063 36.487 22.898 1.00 23.63 97 ASP A N 1
ATOM 741 C CA . ASP A 1 106 ? 22.017 35.405 22.742 1.00 23.36 97 ASP A CA 1
ATOM 742 C C . ASP A 1 106 ? 22.897 35.652 21.527 1.00 26.40 97 ASP A C 1
ATOM 743 O O . ASP A 1 106 ? 22.410 36.021 20.451 1.00 24.50 97 ASP A O 1
ATOM 748 N N . ALA A 1 107 ? 24.198 35.462 21.718 1.00 23.78 98 ALA A N 1
ATOM 749 C CA . ALA A 1 107 ? 25.182 35.808 20.714 1.00 20.36 98 ALA A CA 1
ATOM 750 C C . ALA A 1 107 ? 25.363 34.660 19.740 1.00 21.04 98 ALA A C 1
ATOM 751 O O . ALA A 1 107 ? 25.183 33.488 20.086 1.00 22.32 98 ALA A O 1
ATOM 753 N N . GLY A 1 108 ? 25.764 35.009 18.516 1.00 21.17 99 GLY A N 1
ATOM 754 C CA . GLY A 1 108 ? 25.997 34.015 17.488 1.00 21.53 99 GLY A CA 1
ATOM 755 C C . GLY A 1 108 ? 27.246 34.333 16.698 1.00 23.16 99 GLY A C 1
ATOM 756 O O . GLY A 1 108 ? 27.812 35.426 16.798 1.00 20.88 99 GLY A O 1
ATOM 757 N N . VAL A 1 109 ? 27.666 33.360 15.884 1.00 22.74 100 VAL A N 1
ATOM 758 C CA . VAL A 1 109 ? 28.903 33.479 15.126 1.00 22.60 100 VAL A CA 1
ATOM 759 C C . VAL A 1 109 ? 28.734 32.744 13.802 1.00 24.97 100 VAL A C 1
ATOM 760 O O . VAL A 1 109 ? 27.923 31.823 13.679 1.00 23.04 100 VAL A O 1
ATOM 764 N N . THR A 1 110 ? 29.479 33.196 12.798 1.00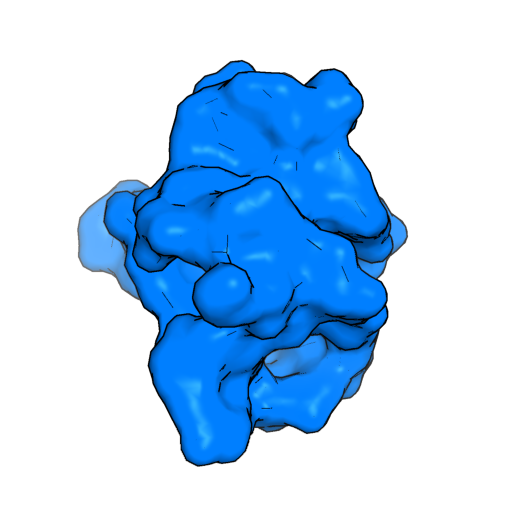 24.52 101 THR A N 1
ATOM 765 C CA . THR A 1 110 ? 29.610 32.513 11.512 1.00 24.60 101 THR A CA 1
ATOM 766 C C . THR A 1 110 ? 31.101 32.293 11.303 1.00 23.86 101 THR A C 1
ATOM 767 O O . THR A 1 110 ? 31.857 33.259 11.178 1.00 25.52 101 THR A O 1
ATOM 771 N N . CYS A 1 111 ? 31.530 31.036 11.300 1.00 23.25 102 CYS A N 1
ATOM 772 C CA . CYS A 1 111 ? 32.943 30.724 11.156 1.00 29.09 102 CYS A CA 1
ATOM 773 C C . CYS A 1 111 ? 33.319 30.507 9.689 1.00 32.34 102 CYS A C 1
ATOM 774 O O . CYS A 1 111 ? 32.486 30.139 8.854 1.00 28.29 102 CYS A O 1
ATOM 777 N N . THR A 1 112 ? 34.595 30.754 9.389 1.00 33.39 103 THR A N 1
ATOM 778 C CA . THR A 1 112 ? 35.210 30.263 8.156 1.00 37.05 103 THR A CA 1
ATOM 779 C C . THR A 1 112 ? 35.377 28.752 8.239 1.00 38.12 103 THR A C 1
ATOM 780 O O . THR A 1 112 ? 35.601 28.196 9.312 1.00 38.75 103 THR A O 1
ATOM 784 N N . LEU A 1 113 ? 35.271 28.070 7.108 1.00 47.10 104 LEU A N 1
ATOM 785 C CA . LEU A 1 113 ? 35.490 26.625 7.185 1.00 45.06 104 LEU A CA 1
ATOM 786 C C . LEU A 1 113 ? 36.738 26.169 6.442 1.00 43.31 104 LEU A C 1
ATOM 787 O O . LEU A 1 113 ? 37.532 26.998 5.995 1.00 54.45 104 LEU A O 1
#

B-factor: mean 33.27, std 8.07, range [17.53, 67.61]

Foldseek 3Di:
DWFAPQDPDRQKHFIWDADPNDIAFAFQQPDDQLQLLLANLLVVFNGFDGKDWQCPSHFDDDFHFYYDWDHPRPDNHSVPTDGPGTTDDPDDSSGGMMTGTHD

Secondary structure (DSSP, 8-state):
-EEEEESSSTTEEEEEEEETTEEEEEBSTT--HHHHHHHHHHTT-SEEEEEE-TTTT----S-EEESSEE--S--SSGGGSEES-SS-SS--GGGB-EEEEE-

Radius of gyration: 11.81 Å; Cα contacts (8 Å, |Δi|>4): 270; chains: 1; bounding box: 28×22×29 Å

Sequence (103 aa):
KVRLVGGSGPHEGRVEILHSGQWGTICDDRWEVRVGQVVCRSLGYPGVQAVHKAAHFGQGTGPIWLNEVFCFGRESSIEECKIRQWGTRACSHSEDAGVTCTL

InterPro domains:
  IPR001190 SRCR domain [PF00530] (353-450)
  IPR001190 SRCR domain [PR00258] (350-366)
  IPR001190 SRCR domain [PR00258] (369-380)
  IPR001190 SRCR domain [PR00258] (384-394)
  IPR001190 SRCR domain [PR00258] (415-429)
  IPR001190 SRCR domain [PR00258] (438-450)
  IPR001190 SRCR domain [PS00420] (355-392)
  IPR001190 SRCR domain [PS50287] (350-450)
  IPR001190 SRCR domain [SM00202] (350-450)
  IPR003543 Macrophage scavenger receptor, Class A-I/II [PF03523] (121-169)
  IPR003543 Macrophage scavenger receptor, Class A-I/II [PR01408] (19-38)
  IPR003543 Macrophage scavenger receptor, Class A-I/II [PR01408] (49-74)
  IPR003543 Macrophage scavenger receptor, Class A-I/II [PR01408] (121-137)
  IPR003543 Macrophage scavenger receptor, Class A-I/II [PR01408] (149-169)
  IPR003543 Macrophage scavenger receptor, Class A-I/II [PR01408] (171-189)
  IPR003543 Macrophage scavenger receptor, Class A-I/II [PR01408] (209-233)
  IPR003543 Macrophage scavenger receptor, Class A-I/II [PR01408] (237-253)
  IPR003543 Macrophage scavenger receptor, Class A-I/II [PR01408] (254-273)
  IPR008160 Collagen triple helix repeat [PF01391] (276-334)
  IPR036772 SRCR-like domain superfamily [G3DSA:3.10.250.10] (346-451)

Solvent-accessible surface area: 5291 Å² total; per-residue (Å²): 163,30,94,27,53,52,30,105,20,112,40,24,0,24,1,12,0,61,53,72,75,86,78,1,0,2,1,14,68,155,8,52,85,98,1,0,63,0,1,0,89,38,49,70,47,106,17,36,116,38,39,36,111,69,18,111,34,35,107,5,113,50,40,14,26,1,20,88,16,84,1,154,4,189,17,61,29,3,81,113,10,130,33,167,94,67,17,32,201,74,24,59,33,49,43,1,0,1,0,23,3,43,150

GO terms:
  GO:0034165 positive regulation of toll-like receptor 9 signaling pathway (P, IDA)
  GO:0005886 plasma membrane (C, IDA)
  GO:0038187 pattern recognition receptor activity (F, IDA)
  GO:0005044 scavenger receptor activity (F, TAS)
  GO:0005515 protein binding (F, IPI)
  GO:0005886 plasma membrane (C, TAS)
  GO:0006898 receptor-mediated endocytosis (P, TAS)
  GO:0030666 endocytic vesicle membrane (C, TAS)